Protein AF-A0A6N0GUV0-F1 (afdb_monomer_lite)

pLDDT: mean 85.16, std 11.81, range [58.31, 97.56]

Sequence (77 aa):
LPLRRADWDGYLKWAVDSFKLSTAGVTDQLQTHSHFCYSDFDDIFPSIQRLDADVISIEASKSDMKLLTTFKQYGYS

InterPro domains:
  IPR002629 Cobalamin-independent methionine synthase MetE, C-terminal/archaeal [PF01717] (1-76)
  IPR038071 UROD/MetE-like superfamily [G3DSA:3.20.20.210] (1-76)
  IPR038071 UROD/MetE-like superfamily [SSF51726] (1-74)

Radius of gyration: 13.49 Å; chains: 1; bounding box: 30×30×30 Å

Organism: NCBI:txid228215

Foldseek 3Di:
DPPDPVCVVVVLVVVLVVLCVVPVPDDPVDFFEEEDADQDCLVPVVSVVSSPGPYYHYDNPPPPCPVVVSCVVVPND

Structure (mmCIF, N/CA/C/O backbone):
data_AF-A0A6N0GUV0-F1
#
_entry.id   AF-A0A6N0GUV0-F1
#
loop_
_atom_site.group_PDB
_atom_site.id
_atom_site.type_symbol
_atom_site.label_atom_id
_atom_site.label_alt_id
_atom_site.label_comp_id
_atom_site.label_asym_id
_atom_site.label_entity_id
_atom_site.label_seq_id
_atom_site.pdbx_PDB_ins_code
_atom_site.Cartn_x
_atom_site.Cartn_y
_atom_site.Cartn_z
_atom_site.occupancy
_atom_site.B_iso_or_equiv
_atom_site.auth_seq_id
_atom_site.auth_comp_id
_atom_site.auth_asym_id
_atom_site.auth_atom_id
_atom_site.pdbx_PDB_model_num
ATOM 1 N N . LEU A 1 1 ? 11.657 -1.435 -7.606 1.00 86.44 1 LEU A N 1
ATOM 2 C CA . LEU A 1 1 ? 11.010 -2.328 -8.598 1.00 86.44 1 LEU A CA 1
ATOM 3 C C . LEU A 1 1 ? 12.064 -3.233 -9.222 1.00 86.44 1 LEU A C 1
ATOM 5 O O . LEU A 1 1 ? 13.230 -2.837 -9.208 1.00 86.44 1 LEU A O 1
ATOM 9 N N . PRO A 1 2 ? 11.699 -4.420 -9.743 1.00 92.56 2 PRO A N 1
ATOM 10 C CA . PRO A 1 2 ? 12.613 -5.245 -10.531 1.00 92.56 2 PRO A CA 1
ATOM 11 C C . PRO A 1 2 ? 13.281 -4.436 -11.650 1.00 92.56 2 PRO A C 1
ATOM 13 O O . PRO A 1 2 ? 12.677 -3.521 -12.201 1.00 92.56 2 PRO A O 1
ATOM 16 N N . LEU A 1 3 ? 14.522 -4.763 -12.015 1.00 93.56 3 LEU A N 1
ATOM 17 C CA . LEU A 1 3 ? 15.228 -4.019 -13.070 1.00 93.56 3 LEU A CA 1
ATOM 18 C C . LEU A 1 3 ? 14.562 -4.179 -14.445 1.00 93.56 3 LEU A C 1
ATOM 20 O O . LEU A 1 3 ? 14.611 -3.276 -15.276 1.00 93.56 3 LEU A O 1
ATOM 24 N N . ARG A 1 4 ? 13.925 -5.328 -14.691 1.00 94.50 4 ARG A N 1
ATOM 25 C CA . ARG A 1 4 ? 13.188 -5.602 -15.925 1.00 94.50 4 ARG A CA 1
ATOM 26 C C . ARG A 1 4 ? 11.741 -5.158 -15.758 1.00 94.50 4 ARG A C 1
ATOM 28 O O . ARG A 1 4 ? 11.039 -5.680 -14.898 1.00 94.50 4 ARG A O 1
ATOM 35 N N . ARG A 1 5 ? 11.278 -4.261 -16.634 1.00 90.31 5 ARG A N 1
ATOM 36 C CA . ARG A 1 5 ? 9.871 -3.820 -16.658 1.00 90.31 5 ARG A CA 1
ATOM 37 C C . ARG A 1 5 ? 8.880 -4.974 -16.828 1.00 90.31 5 ARG A C 1
ATOM 39 O O . ARG A 1 5 ? 7.825 -4.942 -16.216 1.00 90.31 5 ARG A O 1
ATOM 46 N N . ALA A 1 6 ? 9.242 -6.015 -17.581 1.00 94.81 6 ALA A N 1
ATOM 47 C CA . ALA A 1 6 ? 8.402 -7.203 -17.760 1.00 94.81 6 ALA A CA 1
ATOM 48 C C . ALA A 1 6 ? 8.061 -7.925 -16.438 1.00 94.81 6 ALA A C 1
ATOM 50 O O . ALA A 1 6 ? 7.037 -8.594 -16.359 1.00 94.81 6 ALA A O 1
ATOM 51 N N . ASP A 1 7 ? 8.882 -7.755 -15.396 1.00 95.19 7 ASP A N 1
ATOM 52 C CA . ASP A 1 7 ? 8.686 -8.402 -14.096 1.00 95.19 7 ASP A CA 1
ATOM 53 C C . ASP A 1 7 ? 7.903 -7.510 -13.105 1.00 95.19 7 ASP A C 1
ATOM 55 O O . ASP A 1 7 ? 7.651 -7.913 -11.966 1.00 95.19 7 ASP A O 1
ATOM 59 N N . TRP A 1 8 ? 7.531 -6.284 -13.499 1.00 94.31 8 TRP A N 1
ATOM 60 C CA . TRP A 1 8 ? 6.898 -5.311 -12.601 1.00 94.31 8 TRP A CA 1
ATOM 61 C C . TRP A 1 8 ? 5.504 -5.737 -12.166 1.00 94.31 8 TRP A C 1
ATOM 63 O O . TRP A 1 8 ? 5.226 -5.702 -10.972 1.00 94.31 8 TRP A O 1
ATOM 73 N N . ASP A 1 9 ? 4.657 -6.180 -13.093 1.00 93.50 9 ASP A N 1
ATOM 74 C CA . ASP A 1 9 ? 3.265 -6.526 -12.783 1.00 93.50 9 ASP A CA 1
ATOM 75 C C . ASP A 1 9 ? 3.175 -7.672 -11.773 1.00 93.50 9 ASP A C 1
ATOM 77 O O . ASP A 1 9 ? 2.402 -7.610 -10.814 1.00 93.50 9 ASP A O 1
ATOM 81 N N . GLY A 1 10 ? 4.015 -8.697 -11.947 1.00 96.19 10 GLY A N 1
ATOM 82 C CA . GLY A 1 10 ? 4.108 -9.816 -11.014 1.00 96.19 10 GLY A CA 1
ATOM 83 C C . GLY A 1 10 ? 4.558 -9.363 -9.627 1.00 96.19 10 GLY A C 1
ATOM 84 O O . GLY A 1 10 ? 3.949 -9.746 -8.629 1.00 96.19 10 GLY A O 1
ATOM 85 N N . TYR A 1 11 ? 5.581 -8.504 -9.568 1.00 96.12 11 TYR A N 1
ATOM 86 C CA . TYR A 1 11 ? 6.079 -7.939 -8.315 1.00 96.12 11 TYR A CA 1
ATOM 87 C C . TYR A 1 11 ? 5.031 -7.079 -7.597 1.00 96.12 11 TYR A C 1
ATOM 89 O O . TYR A 1 11 ? 4.729 -7.299 -6.425 1.00 96.12 11 TYR A O 1
ATOM 97 N N . LEU A 1 12 ? 4.453 -6.115 -8.313 1.00 94.94 12 LEU A N 1
ATOM 98 C CA . LEU A 1 12 ? 3.471 -5.179 -7.777 1.00 94.94 12 LEU A CA 1
ATOM 99 C C . LEU A 1 12 ? 2.212 -5.906 -7.311 1.00 94.94 12 LEU A C 1
ATOM 101 O O . LEU A 1 12 ? 1.649 -5.543 -6.282 1.00 94.94 12 LEU A O 1
ATOM 105 N N . LYS A 1 13 ? 1.797 -6.968 -8.014 1.00 95.81 13 LYS A N 1
ATOM 106 C CA . LYS A 1 13 ? 0.657 -7.785 -7.599 1.00 95.81 13 LYS A CA 1
ATOM 107 C C . LYS A 1 13 ? 0.861 -8.378 -6.207 1.00 95.81 13 LYS A C 1
ATOM 109 O O . LYS A 1 13 ? 0.023 -8.139 -5.344 1.00 95.81 13 LYS A O 1
ATOM 114 N N . TRP A 1 14 ? 1.937 -9.134 -5.979 1.00 97.25 14 TRP A N 1
ATOM 115 C CA . TRP A 1 14 ? 2.113 -9.773 -4.671 1.00 97.25 14 TRP A CA 1
ATOM 116 C C . TRP A 1 14 ? 2.419 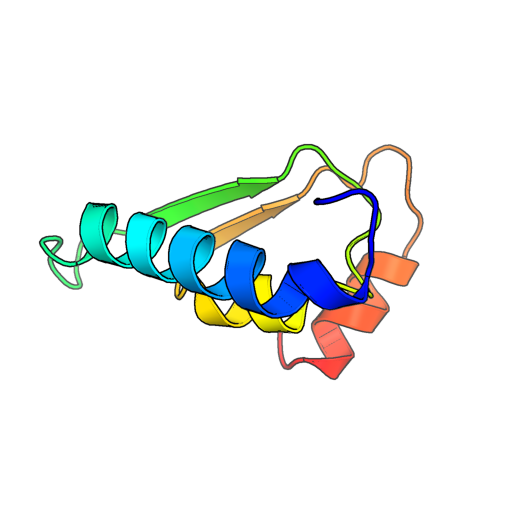-8.751 -3.572 1.00 97.25 14 TRP A C 1
ATOM 118 O O . TRP A 1 14 ? 2.017 -8.963 -2.430 1.00 97.25 14 TRP A O 1
ATOM 128 N N . ALA A 1 15 ? 3.087 -7.638 -3.899 1.00 96.06 15 ALA A N 1
ATOM 129 C CA . ALA A 1 15 ? 3.375 -6.577 -2.937 1.00 96.06 15 ALA A CA 1
ATOM 130 C C . ALA A 1 15 ? 2.083 -5.921 -2.426 1.00 96.06 15 ALA A C 1
ATOM 132 O O . ALA A 1 15 ? 1.898 -5.780 -1.217 1.00 96.06 15 ALA A O 1
ATOM 133 N N . VAL A 1 16 ? 1.160 -5.597 -3.338 1.00 95.56 16 VAL A N 1
ATOM 134 C CA . VAL A 1 16 ? -0.172 -5.088 -2.989 1.00 95.56 16 VAL A CA 1
ATOM 135 C C . VAL A 1 16 ? -0.969 -6.128 -2.203 1.00 95.56 16 VAL A C 1
ATOM 137 O O . VAL A 1 16 ? -1.496 -5.809 -1.140 1.00 95.56 16 VAL A O 1
ATOM 140 N N . ASP A 1 17 ? -1.025 -7.375 -2.680 1.00 97.19 17 ASP A N 1
ATOM 141 C CA . ASP A 1 17 ? -1.782 -8.443 -2.013 1.00 97.19 17 ASP A CA 1
ATOM 142 C C . ASP A 1 17 ? -1.265 -8.678 -0.573 1.00 97.19 17 ASP A C 1
ATOM 144 O O . ASP A 1 17 ? -2.054 -8.913 0.342 1.00 97.19 17 ASP A O 1
ATOM 148 N N . SER A 1 18 ? 0.046 -8.532 -0.343 1.00 97.56 18 SER A N 1
ATOM 149 C CA . SER A 1 18 ? 0.661 -8.641 0.989 1.00 97.56 18 SER A CA 1
ATOM 150 C C . SER A 1 18 ? 0.275 -7.487 1.916 1.00 97.56 18 SER A C 1
ATOM 152 O O . SER A 1 18 ? -0.011 -7.720 3.090 1.00 97.56 18 SER A O 1
ATOM 154 N N . PHE A 1 19 ? 0.232 -6.252 1.403 1.00 95.81 19 PHE A N 1
ATOM 155 C CA . PHE A 1 19 ? -0.245 -5.106 2.179 1.00 95.81 19 PHE A CA 1
ATOM 156 C C . PHE A 1 19 ? -1.705 -5.302 2.590 1.00 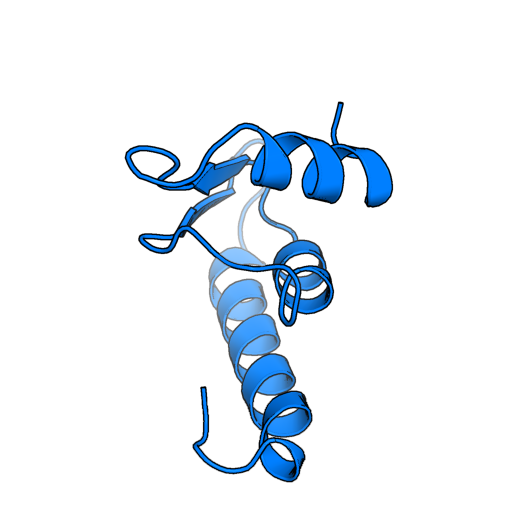95.81 19 PHE A C 1
ATOM 158 O O . PHE A 1 19 ? -2.016 -5.228 3.778 1.00 95.81 19 PHE A O 1
ATOM 165 N N . LYS A 1 20 ? -2.575 -5.659 1.636 1.00 95.81 20 LYS A N 1
ATOM 166 C CA . LYS A 1 20 ? -3.990 -5.931 1.916 1.00 95.81 20 LYS A CA 1
ATOM 167 C C . LYS A 1 20 ? -4.157 -7.035 2.951 1.00 95.81 20 LYS A C 1
ATOM 169 O O . LYS A 1 20 ? -4.975 -6.905 3.848 1.00 95.81 20 LYS A O 1
ATOM 174 N N . LEU A 1 21 ? -3.361 -8.102 2.875 1.00 97.00 21 LEU A N 1
ATOM 175 C CA . LEU A 1 21 ? -3.410 -9.173 3.869 1.00 97.00 21 LEU A CA 1
ATOM 176 C C . LEU A 1 21 ? -3.057 -8.677 5.283 1.00 97.00 21 LEU A C 1
ATOM 178 O O . LEU A 1 21 ? -3.653 -9.141 6.251 1.00 97.00 21 LEU A O 1
ATOM 182 N N . SE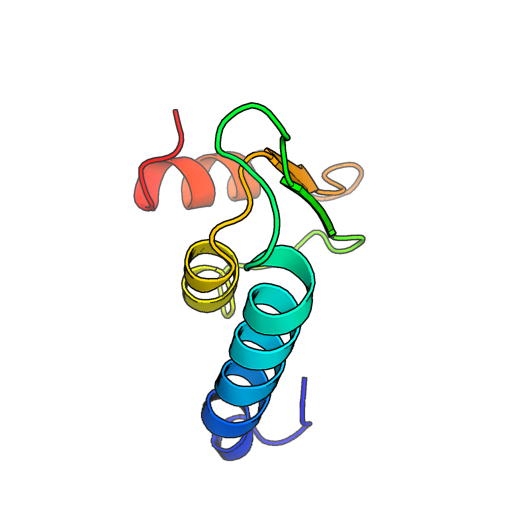R A 1 22 ? -2.125 -7.727 5.408 1.00 96.25 22 SER A N 1
ATOM 183 C CA . SER A 1 22 ? -1.730 -7.158 6.705 1.00 96.25 22 SER A CA 1
ATOM 184 C C . SER A 1 22 ? -2.788 -6.243 7.330 1.00 96.25 22 SER A C 1
ATOM 186 O O . SER A 1 22 ? -2.823 -6.103 8.551 1.00 96.25 22 SER A O 1
ATOM 188 N N . THR A 1 23 ? -3.662 -5.650 6.513 1.00 95.62 23 THR A N 1
ATOM 189 C CA . THR A 1 23 ? -4.688 -4.696 6.955 1.00 95.62 23 THR A CA 1
ATOM 190 C C . THR A 1 23 ? -6.112 -5.252 6.909 1.00 95.62 23 THR A C 1
ATOM 192 O O . THR A 1 23 ? -6.989 -4.692 7.551 1.00 95.62 23 THR A O 1
ATOM 195 N N . ALA A 1 24 ? -6.364 -6.382 6.243 1.00 93.94 24 ALA A N 1
ATOM 196 C CA . ALA A 1 24 ? -7.710 -6.926 6.014 1.00 93.94 24 ALA A CA 1
ATOM 197 C C . ALA A 1 24 ? -8.514 -7.281 7.281 1.00 93.94 24 ALA A C 1
ATOM 199 O O . ALA A 1 24 ? -9.717 -7.506 7.193 1.00 93.94 24 ALA A O 1
ATOM 200 N N . GLY A 1 25 ? -7.866 -7.385 8.443 1.00 95.25 25 GLY A N 1
ATOM 201 C CA . GLY A 1 25 ? -8.520 -7.716 9.713 1.00 95.25 25 GLY A CA 1
ATOM 202 C C . GLY A 1 25 ? -9.019 -6.514 10.520 1.00 95.25 25 GLY A C 1
ATOM 203 O O . GLY A 1 25 ? -9.551 -6.718 11.611 1.00 95.25 25 GLY A O 1
ATOM 204 N N . VAL A 1 26 ? -8.803 -5.280 10.052 1.00 95.00 26 VAL A N 1
ATOM 205 C CA . VAL A 1 26 ? -9.230 -4.074 10.779 1.00 95.00 26 VAL A CA 1
ATOM 206 C C . VAL A 1 26 ? -10.726 -3.814 10.596 1.00 95.00 26 VAL A C 1
ATOM 208 O O . VAL A 1 26 ? -11.336 -4.252 9.625 1.00 95.00 26 VAL A O 1
ATOM 211 N N . THR A 1 27 ? -11.332 -3.121 11.556 1.00 96.00 27 THR A N 1
ATOM 212 C CA . THR A 1 27 ? -12.731 -2.686 11.462 1.00 96.00 27 THR A CA 1
ATOM 213 C C . THR A 1 27 ? -12.831 -1.365 10.705 1.00 96.00 27 THR A C 1
ATOM 215 O O . THR A 1 27 ? -11.887 -0.583 10.716 1.00 96.00 27 THR A O 1
ATOM 218 N N . ASP A 1 28 ? -14.011 -1.048 10.169 1.00 94.12 28 ASP A N 1
ATOM 219 C CA . ASP A 1 28 ? -14.280 0.213 9.449 1.00 94.12 28 ASP A CA 1
ATOM 220 C C . ASP A 1 28 ? -14.052 1.489 10.290 1.00 94.12 28 ASP A C 1
ATOM 222 O O . ASP A 1 28 ? -14.028 2.601 9.771 1.00 94.12 28 ASP A O 1
ATOM 226 N N . GLN A 1 29 ? -13.918 1.352 11.613 1.00 96.25 29 GLN A N 1
ATOM 227 C CA . GLN A 1 29 ? -13.612 2.462 12.521 1.00 96.25 29 GLN A CA 1
ATOM 228 C C . GLN A 1 29 ? -12.109 2.775 12.588 1.00 96.25 29 GLN A C 1
ATOM 230 O O . GLN A 1 29 ? -11.728 3.838 13.080 1.00 96.25 29 GLN A O 1
ATOM 235 N N . LEU A 1 30 ? -11.256 1.849 12.145 1.00 94.88 30 LEU A N 1
ATOM 236 C CA . LEU A 1 30 ? -9.806 1.992 12.139 1.00 94.88 30 LEU A CA 1
ATOM 237 C C . LEU A 1 30 ? -9.338 2.445 10.760 1.00 94.88 30 LEU A C 1
ATOM 239 O O . LEU A 1 30 ? -9.670 1.829 9.757 1.00 94.88 30 LEU A O 1
ATOM 243 N N . GLN A 1 31 ? -8.514 3.491 10.731 1.00 96.06 31 GLN A N 1
ATOM 244 C CA . GLN A 1 31 ? -7.904 3.963 9.494 1.00 96.06 31 GLN A CA 1
ATOM 245 C C . GLN A 1 31 ? -6.544 3.317 9.257 1.00 96.06 31 GLN A C 1
ATOM 247 O O . GLN A 1 31 ? -5.659 3.330 10.116 1.00 96.06 31 GLN A O 1
ATOM 252 N N . THR A 1 32 ? -6.354 2.842 8.040 1.00 94.69 32 THR A N 1
ATOM 253 C CA . THR A 1 32 ? -5.093 2.355 7.502 1.00 94.69 32 THR A CA 1
ATOM 254 C C . THR A 1 32 ? -4.328 3.503 6.850 1.00 94.69 32 THR A C 1
ATOM 256 O O . THR A 1 32 ? -4.823 4.215 5.977 1.00 94.69 32 THR A O 1
ATOM 259 N N . HIS A 1 33 ? -3.095 3.718 7.305 1.00 94.25 33 HIS A N 1
ATOM 260 C CA . HIS A 1 33 ? -2.222 4.776 6.799 1.00 94.25 33 HIS A CA 1
ATOM 261 C C . HIS A 1 33 ? -1.020 4.143 6.107 1.00 94.25 33 HIS A C 1
ATOM 263 O O . HIS A 1 33 ? -0.391 3.236 6.655 1.00 94.25 33 HIS A O 1
ATOM 269 N N . SER A 1 34 ? -0.681 4.636 4.918 1.00 92.25 34 SER A N 1
ATOM 270 C CA . SER A 1 34 ? 0.499 4.206 4.167 1.00 92.25 34 SER A CA 1
ATOM 271 C C . SER A 1 34 ? 1.356 5.410 3.784 1.00 92.25 34 SER A C 1
ATOM 273 O O . SER A 1 34 ? 0.835 6.435 3.344 1.00 92.25 34 SER A O 1
ATOM 275 N N . HIS A 1 35 ? 2.673 5.308 3.968 1.00 91.25 35 HIS A N 1
ATOM 276 C CA . HIS A 1 35 ? 3.618 6.379 3.655 1.00 91.25 35 HIS A CA 1
ATOM 277 C C . HIS A 1 35 ? 4.575 5.950 2.544 1.00 91.25 35 HIS A C 1
ATOM 279 O O . HIS A 1 35 ? 5.175 4.877 2.609 1.00 91.25 35 HIS A O 1
ATOM 285 N N . PHE A 1 36 ? 4.757 6.821 1.555 1.00 86.94 36 PHE A N 1
ATOM 286 C CA . PHE A 1 36 ? 5.706 6.632 0.470 1.00 86.94 36 PHE A CA 1
ATOM 287 C C . PHE A 1 36 ? 6.792 7.704 0.508 1.00 86.94 36 PHE A C 1
ATOM 289 O O . PHE A 1 36 ? 6.533 8.882 0.262 1.00 86.94 36 PHE A O 1
ATOM 296 N N . CYS A 1 37 ? 8.031 7.261 0.712 1.00 84.12 37 CYS A N 1
ATOM 297 C CA . CYS A 1 37 ? 9.228 8.108 0.751 1.00 84.12 37 CYS A CA 1
ATOM 298 C C . CYS A 1 37 ? 9.767 8.484 -0.646 1.00 84.12 37 CYS A C 1
ATOM 300 O O . CYS A 1 37 ? 10.956 8.753 -0.806 1.00 84.12 37 CYS A O 1
ATOM 302 N N . TYR A 1 38 ? 8.942 8.390 -1.689 1.00 76.69 38 TYR A N 1
ATOM 303 C CA . TYR A 1 38 ? 9.338 8.693 -3.065 1.00 76.69 38 TYR A CA 1
ATOM 304 C C . TYR A 1 38 ? 8.520 9.872 -3.585 1.00 76.69 38 TYR A C 1
ATOM 306 O O . TYR A 1 38 ? 7.585 10.323 -2.931 1.00 76.69 38 TYR A O 1
ATOM 314 N N . SER A 1 39 ? 8.892 10.391 -4.749 1.00 67.00 39 SER A N 1
ATOM 315 C CA . SER A 1 39 ? 8.322 11.627 -5.290 1.00 67.00 39 SER A CA 1
ATOM 316 C C . SER A 1 39 ? 7.860 11.492 -6.748 1.00 67.00 39 SER A C 1
ATOM 318 O O . SER A 1 39 ? 7.317 12.434 -7.316 1.00 67.00 39 SER A O 1
ATOM 320 N N . ASP A 1 40 ? 8.092 10.327 -7.357 1.00 72.94 40 ASP A N 1
ATOM 321 C CA . ASP A 1 40 ? 7.745 10.006 -8.741 1.00 72.94 40 ASP A CA 1
ATOM 322 C C . ASP A 1 40 ? 7.054 8.638 -8.772 1.00 72.94 40 ASP A C 1
ATOM 324 O O . ASP A 1 40 ? 7.645 7.617 -8.410 1.00 72.94 40 ASP A O 1
ATOM 328 N N . PHE A 1 41 ? 5.767 8.640 -9.115 1.00 74.81 41 PHE A N 1
ATOM 329 C CA . PHE A 1 41 ? 4.882 7.482 -8.973 1.00 74.81 41 PHE A CA 1
ATOM 330 C C . PHE A 1 41 ? 4.027 7.221 -10.202 1.00 74.81 41 PHE A C 1
ATOM 332 O O . PHE A 1 41 ? 3.205 6.310 -10.153 1.00 74.81 41 PHE A O 1
ATOM 339 N N . ASP A 1 42 ? 4.190 7.986 -11.282 1.00 74.75 42 ASP A N 1
ATOM 340 C CA . ASP A 1 42 ? 3.288 7.917 -12.438 1.00 74.75 42 ASP A CA 1
ATOM 341 C C . ASP A 1 42 ? 3.191 6.482 -12.986 1.00 74.75 42 ASP A C 1
ATOM 343 O O . ASP A 1 42 ? 2.096 5.986 -13.252 1.00 74.75 42 ASP A O 1
ATOM 347 N N . ASP A 1 43 ? 4.320 5.765 -13.028 1.00 81.38 43 ASP A N 1
ATOM 348 C CA . ASP A 1 43 ? 4.383 4.382 -13.510 1.00 81.38 43 ASP A CA 1
ATOM 349 C C . ASP A 1 43 ? 3.749 3.344 -12.551 1.00 81.38 43 ASP A C 1
ATOM 351 O O . ASP A 1 43 ? 3.441 2.227 -12.971 1.00 81.38 43 ASP A O 1
ATOM 355 N N . ILE A 1 44 ? 3.575 3.660 -11.260 1.00 84.81 44 ILE A N 1
ATOM 356 C CA . ILE A 1 44 ? 3.062 2.717 -10.244 1.00 84.81 44 ILE A CA 1
ATOM 357 C C . ILE A 1 44 ? 1.781 3.175 -9.551 1.00 84.81 44 ILE A C 1
ATOM 359 O O . ILE A 1 44 ? 1.253 2.445 -8.709 1.00 84.81 44 ILE A O 1
ATOM 363 N N . PHE A 1 45 ? 1.244 4.334 -9.924 1.00 83.81 45 PHE A N 1
ATOM 364 C CA . PHE A 1 45 ? 0.029 4.897 -9.346 1.00 83.81 45 PHE A CA 1
ATOM 365 C C . PHE A 1 45 ? -1.162 3.920 -9.357 1.00 83.81 45 PHE A C 1
ATOM 367 O O . PHE A 1 45 ? -1.816 3.781 -8.320 1.00 83.81 45 PHE A O 1
ATOM 374 N N . PRO A 1 46 ? -1.399 3.132 -10.431 1.00 87.25 46 PRO A N 1
ATOM 375 C CA . PRO A 1 46 ? -2.453 2.117 -10.415 1.00 87.25 46 PRO A CA 1
ATOM 376 C C . PRO A 1 46 ? -2.267 1.064 -9.315 1.00 87.25 46 PRO A C 1
ATOM 378 O O . PRO A 1 46 ? -3.237 0.546 -8.771 1.00 87.25 46 PRO A O 1
ATOM 381 N N . SER A 1 47 ? -1.023 0.740 -8.953 1.00 90.19 47 SER A N 1
ATOM 382 C CA . SER A 1 47 ? -0.740 -0.189 -7.853 1.00 90.19 47 SER A CA 1
ATOM 383 C C . SER A 1 47 ? -0.928 0.463 -6.487 1.00 90.19 47 SER A C 1
ATOM 385 O O . SER A 1 47 ? -1.391 -0.205 -5.569 1.00 90.19 47 SER A O 1
ATOM 387 N N . ILE A 1 48 ? -0.640 1.763 -6.363 1.00 87.69 48 ILE A N 1
ATOM 388 C CA . ILE A 1 48 ? -0.901 2.545 -5.147 1.00 87.69 48 ILE A CA 1
ATOM 389 C C . ILE A 1 48 ? -2.403 2.592 -4.857 1.00 87.69 48 ILE A C 1
ATOM 391 O O . ILE A 1 48 ? -2.805 2.315 -3.733 1.00 87.69 48 ILE A O 1
ATOM 395 N N . GLN A 1 49 ? -3.240 2.838 -5.869 1.00 86.81 49 GLN A N 1
ATOM 396 C CA . GLN A 1 49 ? -4.698 2.790 -5.704 1.00 86.81 49 GLN A CA 1
ATOM 397 C C . GLN A 1 49 ? -5.190 1.416 -5.248 1.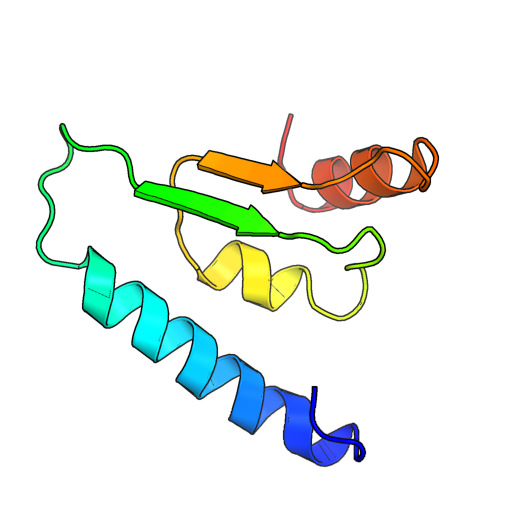00 86.81 49 GLN A C 1
ATOM 399 O O . GLN A 1 49 ? -6.091 1.313 -4.422 1.00 86.81 49 GLN A O 1
ATOM 404 N N . ARG A 1 50 ? -4.577 0.342 -5.754 1.00 90.94 50 ARG A N 1
ATOM 405 C CA . ARG A 1 50 ? -4.942 -1.028 -5.375 1.00 90.94 50 ARG A CA 1
ATOM 406 C C . ARG A 1 50 ? -4.574 -1.390 -3.934 1.00 90.94 50 ARG A C 1
ATOM 408 O O . ARG A 1 50 ? -5.064 -2.417 -3.465 1.00 90.94 50 ARG A O 1
ATOM 415 N N . LEU A 1 51 ? -3.740 -0.600 -3.248 1.00 91.06 51 LEU A N 1
ATOM 416 C CA . LEU A 1 51 ? -3.430 -0.827 -1.832 1.00 91.06 51 LEU A CA 1
ATOM 417 C C . LEU A 1 51 ? -4.643 -0.655 -0.933 1.00 91.06 51 LEU A C 1
ATOM 419 O O . LEU A 1 51 ? -4.678 -1.316 0.099 1.00 91.06 51 LEU A O 1
ATOM 423 N N . ASP A 1 52 ? -5.621 0.165 -1.338 1.00 89.75 52 ASP A N 1
ATOM 424 C CA . ASP A 1 52 ? -6.869 0.332 -0.583 1.00 89.75 52 ASP A CA 1
ATOM 425 C C . ASP A 1 52 ? -6.619 0.904 0.827 1.00 89.75 52 ASP A C 1
ATOM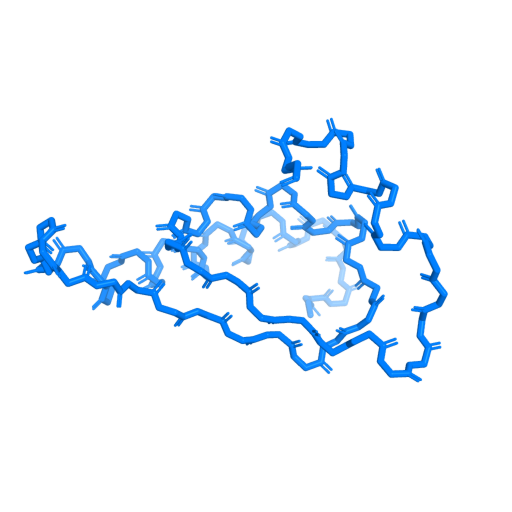 427 O O . ASP A 1 52 ? -7.255 0.512 1.798 1.00 89.75 52 ASP A O 1
ATOM 431 N N . ALA A 1 53 ? -5.614 1.780 0.948 1.00 91.44 53 ALA A N 1
ATOM 432 C CA . ALA A 1 53 ? -5.318 2.489 2.186 1.00 91.44 53 ALA A CA 1
ATOM 433 C C . ALA A 1 53 ? -6.227 3.715 2.318 1.00 91.44 53 ALA A C 1
ATOM 435 O O . ALA A 1 53 ? -6.390 4.465 1.352 1.00 91.44 53 ALA A O 1
ATOM 436 N N . ASP A 1 54 ? -6.747 3.958 3.520 1.00 92.69 54 ASP A N 1
ATOM 437 C CA . ASP A 1 54 ? -7.631 5.099 3.792 1.00 92.69 54 ASP A CA 1
ATOM 438 C C . ASP A 1 54 ? -6.900 6.434 3.621 1.00 92.69 54 ASP A C 1
ATOM 440 O O . ASP A 1 54 ? -7.452 7.406 3.103 1.00 92.69 54 ASP A O 1
ATOM 444 N N . VAL A 1 55 ? -5.635 6.481 4.050 1.00 91.81 55 VAL A N 1
ATOM 445 C CA . VAL A 1 55 ? -4.785 7.669 3.951 1.00 91.81 55 VAL A CA 1
ATOM 446 C C . VAL A 1 55 ? -3.431 7.303 3.361 1.00 91.81 55 VAL A C 1
ATOM 448 O O . VAL A 1 55 ? -2.741 6.395 3.830 1.00 91.81 55 VAL A O 1
ATOM 451 N N . ILE A 1 56 ? -3.019 8.071 2.352 1.00 88.69 56 ILE A N 1
ATOM 452 C CA . ILE A 1 56 ? -1.710 7.949 1.716 1.00 88.69 56 ILE A CA 1
ATOM 453 C C . ILE A 1 56 ? -0.928 9.243 1.941 1.00 88.69 56 ILE A C 1
ATOM 455 O O . ILE A 1 56 ? -1.339 10.322 1.520 1.00 88.69 56 ILE A O 1
ATOM 459 N N . SER A 1 57 ? 0.221 9.126 2.602 1.00 87.75 57 SER A N 1
ATOM 460 C CA . SER A 1 57 ? 1.184 10.208 2.792 1.00 87.75 57 SER A CA 1
ATOM 461 C C . SER A 1 57 ? 2.326 10.062 1.790 1.00 87.75 57 SER A C 1
ATOM 463 O O . SER A 1 57 ? 2.900 8.982 1.659 1.00 87.75 57 SER A O 1
ATOM 465 N N . ILE A 1 58 ? 2.673 11.145 1.096 1.00 81.56 58 ILE A N 1
ATOM 466 C CA . ILE A 1 58 ? 3.732 11.153 0.083 1.00 81.56 58 ILE A CA 1
ATOM 467 C C . ILE A 1 58 ? 4.715 12.275 0.357 1.00 81.56 58 ILE A C 1
ATOM 469 O O . ILE A 1 58 ? 4.329 13.402 0.674 1.00 81.56 58 ILE A O 1
ATOM 473 N N . GLU A 1 59 ? 5.996 11.971 0.183 1.00 81.44 59 GLU A N 1
ATOM 474 C CA . GLU A 1 59 ? 7.045 12.972 0.242 1.00 81.44 59 GLU A CA 1
ATOM 475 C C . GLU A 1 59 ? 7.095 13.814 -1.049 1.00 81.44 59 GLU A C 1
ATOM 477 O O . GLU A 1 59 ? 7.660 13.420 -2.064 1.00 81.44 59 GLU A O 1
ATOM 482 N N . ALA A 1 60 ? 6.513 15.018 -0.998 1.00 70.69 60 ALA A N 1
ATOM 483 C CA . ALA A 1 60 ? 6.497 15.973 -2.114 1.00 70.69 60 ALA A CA 1
ATOM 484 C C . ALA A 1 60 ? 7.607 17.046 -2.039 1.00 70.69 60 ALA A C 1
ATOM 486 O O . ALA A 1 60 ? 7.599 18.009 -2.802 1.00 70.69 60 ALA A O 1
ATOM 487 N N . SER A 1 61 ? 8.568 16.913 -1.116 1.00 66.12 61 SER A N 1
ATOM 488 C CA . SER A 1 61 ? 9.536 17.971 -0.764 1.00 66.12 61 SER A CA 1
ATOM 489 C C . SER A 1 61 ? 10.441 18.425 -1.921 1.00 66.12 61 SER A C 1
ATOM 491 O O . SER A 1 61 ? 10.983 19.529 -1.878 1.00 66.12 61 SER A O 1
ATOM 493 N N . LYS A 1 62 ? 10.608 17.590 -2.955 1.00 62.97 62 LYS A N 1
ATOM 494 C CA . LYS A 1 62 ? 11.482 17.844 -4.118 1.00 62.97 62 LYS A CA 1
ATOM 495 C C . LYS A 1 62 ? 10.791 17.680 -5.475 1.00 62.97 62 LYS A C 1
ATOM 497 O O . LYS A 1 62 ? 11.449 17.770 -6.508 1.00 62.97 62 LYS A O 1
ATOM 502 N N . SER A 1 63 ? 9.487 17.433 -5.480 1.00 58.59 63 SER A N 1
ATOM 503 C CA . SER A 1 63 ? 8.683 17.164 -6.675 1.00 58.59 63 SER A CA 1
ATOM 504 C C . SER A 1 63 ? 7.527 18.152 -6.726 1.00 58.59 63 SER A C 1
ATOM 506 O O . SER A 1 63 ? 6.630 18.101 -5.889 1.00 58.59 63 SER A O 1
ATOM 508 N N . ASP A 1 64 ? 7.574 19.051 -7.702 1.00 59.81 64 ASP A N 1
ATOM 509 C CA . ASP A 1 64 ? 6.556 20.062 -7.999 1.00 59.81 64 ASP A CA 1
ATOM 510 C C . ASP A 1 64 ? 5.112 19.515 -8.104 1.00 59.81 64 ASP A C 1
ATOM 512 O O . ASP A 1 64 ? 4.870 18.306 -8.112 1.00 59.81 64 ASP A O 1
ATOM 516 N N . MET A 1 65 ? 4.144 20.425 -8.310 1.00 60.44 65 MET A N 1
ATOM 517 C CA . MET A 1 65 ? 2.700 20.195 -8.560 1.00 60.44 65 MET A CA 1
ATOM 518 C C . MET A 1 65 ? 2.318 19.086 -9.576 1.00 60.44 65 MET A C 1
ATOM 520 O O . MET A 1 65 ? 1.130 18.790 -9.732 1.00 60.44 65 MET A O 1
ATOM 524 N N . LYS A 1 66 ? 3.276 18.446 -10.261 1.00 64.38 66 LYS A N 1
ATOM 525 C CA . LYS A 1 66 ? 3.053 17.240 -11.075 1.00 64.38 66 LYS A CA 1
ATOM 526 C C . LYS A 1 66 ? 2.302 16.157 -10.302 1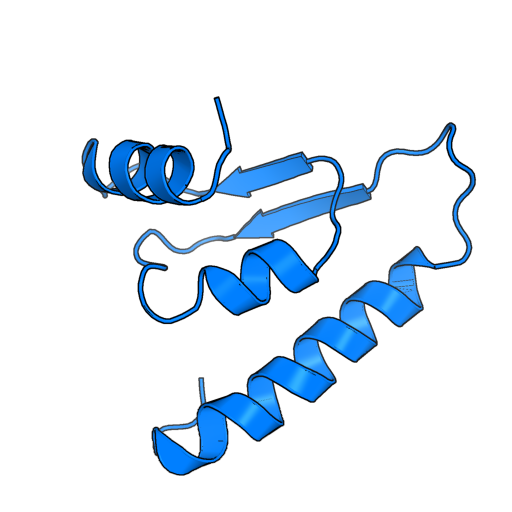.00 64.38 66 LYS A C 1
ATOM 528 O O . LYS A 1 66 ? 1.312 15.648 -10.814 1.00 64.38 66 LYS A O 1
ATOM 533 N N . LEU A 1 67 ? 2.693 15.909 -9.050 1.00 67.31 67 LEU A N 1
ATOM 534 C CA . LEU A 1 67 ? 2.036 14.935 -8.171 1.00 67.31 67 LEU A CA 1
ATOM 535 C C . LEU A 1 67 ? 0.529 15.200 -8.049 1.00 67.31 67 LEU A C 1
ATOM 537 O O . LEU A 1 67 ? -0.278 14.318 -8.322 1.00 67.31 67 LEU A O 1
ATOM 541 N N . LEU A 1 68 ? 0.136 16.438 -7.732 1.00 68.81 68 LEU A N 1
ATOM 542 C CA . LEU A 1 68 ? -1.277 16.830 -7.614 1.00 68.81 68 LEU A CA 1
ATOM 543 C C . LEU A 1 68 ? -2.061 16.627 -8.917 1.00 68.81 68 LEU A C 1
ATOM 545 O O . LEU A 1 68 ? -3.267 16.390 -8.887 1.00 68.81 68 LEU A O 1
ATOM 549 N N . THR A 1 69 ? -1.387 16.722 -10.063 1.00 71.25 69 THR A N 1
ATOM 550 C CA . THR A 1 69 ? -2.014 16.520 -11.372 1.00 71.25 69 THR A CA 1
ATOM 551 C C . THR A 1 69 ? -2.323 15.041 -11.598 1.00 71.25 69 THR A C 1
ATOM 553 O O . THR A 1 69 ? -3.440 14.717 -11.997 1.00 71.25 69 THR A O 1
ATOM 556 N N . THR A 1 70 ? -1.385 14.150 -11.262 1.00 73.69 70 THR A N 1
ATOM 557 C CA . THR A 1 70 ? -1.589 12.694 -11.284 1.00 73.69 70 THR A CA 1
ATOM 558 C C . THR A 1 70 ? -2.715 12.302 -10.325 1.00 73.69 70 THR A C 1
ATOM 560 O O . THR A 1 70 ? -3.679 11.669 -10.739 1.00 73.69 70 THR A O 1
ATOM 563 N N . PHE A 1 71 ? -2.699 12.782 -9.078 1.00 73.81 71 PHE A N 1
ATOM 564 C CA . PHE A 1 71 ? -3.768 12.506 -8.108 1.00 73.81 71 PHE A CA 1
ATOM 565 C C . PHE A 1 71 ? -5.168 12.889 -8.615 1.00 73.81 71 PHE A C 1
ATOM 567 O O . PHE A 1 71 ? -6.094 12.079 -8.524 1.00 73.81 71 PHE A O 1
ATOM 574 N N . LYS A 1 72 ? -5.307 14.069 -9.237 1.00 76.94 72 LYS A N 1
ATOM 575 C CA . LYS A 1 72 ? -6.572 14.505 -9.851 1.00 76.94 72 LYS A CA 1
ATOM 576 C C . LYS A 1 72 ? -7.026 13.611 -11.003 1.00 76.94 72 LYS A C 1
ATOM 578 O O . LYS A 1 72 ? -8.222 13.362 -11.126 1.00 76.94 72 LYS A O 1
ATOM 583 N N . GLN A 1 73 ? -6.108 13.125 -11.840 1.00 77.25 73 GLN A N 1
ATOM 584 C CA . GLN A 1 73 ? -6.447 12.211 -12.943 1.00 77.25 73 GLN A CA 1
ATOM 585 C C . GLN A 1 73 ? -7.044 10.894 -12.441 1.00 77.25 73 GLN A C 1
ATOM 587 O O . GLN A 1 73 ? -7.876 10.299 -13.120 1.00 77.25 73 GLN A O 1
ATOM 592 N N . TYR A 1 74 ? -6.651 10.472 -11.242 1.00 71.62 74 TYR A N 1
ATOM 593 C CA . TYR A 1 74 ? -7.081 9.220 -10.635 1.00 71.62 74 TYR A CA 1
ATOM 594 C C . TYR A 1 74 ? -8.183 9.386 -9.573 1.00 71.62 74 TYR A C 1
ATOM 596 O O . TYR A 1 74 ? -8.492 8.435 -8.858 1.00 71.62 74 TYR A O 1
ATOM 604 N N . GLY A 1 75 ? -8.815 10.565 -9.500 1.00 68.88 75 GLY A N 1
ATOM 605 C CA . GLY A 1 75 ? -10.030 10.791 -8.709 1.00 68.88 75 GLY A CA 1
ATOM 606 C C . GLY A 1 75 ? -9.810 11.211 -7.255 1.00 68.88 75 GLY A C 1
ATOM 607 O O . GLY A 1 75 ? -10.775 11.258 -6.499 1.00 68.88 75 GLY A O 1
ATOM 608 N N . TYR A 1 76 ? -8.579 11.545 -6.863 1.00 63.69 76 TYR A N 1
ATOM 609 C CA . TYR A 1 76 ? -8.307 12.155 -5.562 1.00 63.69 76 TYR A CA 1
ATOM 610 C C . TYR A 1 76 ? -8.466 13.680 -5.669 1.00 63.69 76 TYR A C 1
ATOM 612 O O . TYR A 1 76 ? -7.865 14.311 -6.546 1.00 63.69 76 TYR A O 1
ATOM 620 N N . SER A 1 77 ? -9.302 14.263 -4.804 1.00 58.31 77 SER A N 1
ATOM 621 C CA . SER A 1 77 ? -9.685 15.686 -4.804 1.00 58.31 77 SER A CA 1
ATOM 622 C C . SER A 1 77 ? -9.217 16.427 -3.565 1.00 58.31 77 SER A C 1
ATOM 624 O O . SER A 1 77 ? -9.468 15.884 -2.466 1.00 58.31 77 SER A O 1
#

Secondary structure (DSSP, 8-state):
--SSGGGHHHHHHHHHHHHHHHHTT--TTSPPEEEE--S--TTTHHHHHTT--SEEEE--TTS-THHHHHHHHTT--